Protein AF-A0A328NCV2-F1 (afdb_monomer_lite)

Radius of gyration: 21.13 Å; chains: 1; bounding box: 42×28×91 Å

Foldseek 3Di:
DDDDDDDDDDDPDDDPPPDQPPDDDDDPDDFDWAAADAFKWKWKWWKWADCDPRRHQKIKTKTWTWGAHNVRFIFTKIWMWIAHNVRHTPDTDMFTWQGWHDDDQKIWTWTFRDPPRDPQHRWIWIKMWGPQPPPFAIKIFIDIDRDDNPDDRDNTTGDCVVVPTDITGIPDMHMDMDD

Structure (mmCIF, N/CA/C/O backbone):
data_AF-A0A328NCV2-F1
#
_entry.id   AF-A0A328NCV2-F1
#
loop_
_atom_site.group_PDB
_atom_site.id
_atom_site.type_symbol
_atom_site.label_atom_id
_atom_site.label_alt_id
_atom_site.label_comp_id
_atom_site.label_asym_id
_atom_site.label_entity_id
_atom_site.label_seq_id
_atom_site.pdbx_PDB_ins_code
_atom_site.Cartn_x
_atom_site.Cartn_y
_atom_site.Cartn_z
_atom_site.occupancy
_atom_site.B_iso_or_equiv
_atom_site.auth_seq_id
_atom_site.auth_comp_id
_atom_site.auth_asym_id
_atom_site.auth_atom_id
_atom_site.pdbx_PDB_model_num
ATOM 1 N N . MET A 1 1 ? 11.785 -9.978 -75.012 1.00 42.78 1 MET A N 1
ATOM 2 C CA . MET A 1 1 ? 12.123 -9.609 -73.618 1.00 42.78 1 MET A CA 1
ATOM 3 C C . MET A 1 1 ? 11.509 -8.250 -73.298 1.00 42.78 1 MET A C 1
ATOM 5 O O . MET A 1 1 ? 11.950 -7.255 -73.853 1.00 42.78 1 MET A O 1
ATOM 9 N N . ARG A 1 2 ? 10.453 -8.199 -72.477 1.00 41.84 2 ARG A N 1
ATOM 10 C CA . ARG A 1 2 ? 9.854 -6.954 -71.964 1.00 41.84 2 ARG A CA 1
ATOM 11 C C . ARG A 1 2 ? 9.611 -7.134 -70.466 1.00 41.84 2 ARG A C 1
ATOM 13 O O . ARG A 1 2 ? 9.008 -8.117 -70.049 1.00 41.84 2 ARG A O 1
ATOM 20 N N . ILE A 1 3 ? 10.190 -6.226 -69.690 1.00 43.03 3 ILE A N 1
ATOM 21 C CA . ILE A 1 3 ? 10.350 -6.286 -68.236 1.00 43.03 3 ILE A CA 1
ATOM 22 C C . ILE A 1 3 ? 9.006 -6.000 -67.554 1.00 43.03 3 ILE A C 1
ATOM 24 O O . ILE A 1 3 ? 8.382 -4.970 -67.803 1.00 43.03 3 ILE A O 1
ATOM 28 N N . ARG A 1 4 ? 8.571 -6.930 -66.694 1.00 47.16 4 ARG A N 1
ATOM 29 C CA . ARG A 1 4 ? 7.422 -6.787 -65.790 1.00 47.16 4 ARG A CA 1
ATOM 30 C C . ARG A 1 4 ? 7.749 -5.720 -64.739 1.00 47.16 4 ARG A C 1
ATOM 32 O O . ARG A 1 4 ? 8.687 -5.901 -63.970 1.00 47.16 4 ARG A O 1
ATOM 39 N N . ARG A 1 5 ? 6.986 -4.625 -64.690 1.00 52.84 5 ARG A N 1
ATOM 40 C CA . ARG A 1 5 ? 7.033 -3.661 -63.579 1.00 52.84 5 ARG A CA 1
ATOM 41 C C . ARG A 1 5 ? 6.000 -4.077 -62.532 1.00 52.84 5 ARG A C 1
ATOM 43 O O . ARG A 1 5 ? 4.804 -3.933 -62.758 1.00 52.84 5 ARG A O 1
ATOM 50 N N . LEU A 1 6 ? 6.480 -4.636 -61.422 1.00 48.22 6 LEU A N 1
ATOM 51 C CA . LEU A 1 6 ? 5.712 -4.835 -60.193 1.00 48.22 6 LEU A CA 1
ATOM 52 C C . LEU A 1 6 ? 5.559 -3.480 -59.490 1.00 48.22 6 LEU A C 1
ATOM 54 O O . LEU A 1 6 ? 6.551 -2.874 -59.094 1.00 48.22 6 LEU A O 1
ATOM 58 N N . LEU A 1 7 ? 4.321 -3.011 -59.350 1.00 45.62 7 LEU A N 1
ATOM 59 C CA . LEU A 1 7 ? 3.955 -1.941 -58.426 1.00 45.62 7 LEU A CA 1
ATOM 60 C C . LEU A 1 7 ? 3.798 -2.569 -57.038 1.00 45.62 7 LEU A C 1
ATOM 62 O O . LEU A 1 7 ? 2.847 -3.305 -56.789 1.00 45.62 7 LEU A O 1
ATOM 66 N N . VAL A 1 8 ? 4.761 -2.310 -56.156 1.00 50.56 8 VAL A N 1
ATOM 67 C CA . VAL A 1 8 ? 4.650 -2.617 -54.728 1.00 50.56 8 VAL A CA 1
ATOM 68 C C . VAL A 1 8 ? 3.852 -1.487 -54.085 1.00 50.56 8 VAL A C 1
ATOM 70 O O . VAL A 1 8 ? 4.287 -0.338 -54.074 1.00 50.56 8 VAL A O 1
ATOM 73 N N . ALA A 1 9 ? 2.664 -1.817 -53.583 1.00 47.97 9 ALA A N 1
ATOM 74 C CA . ALA A 1 9 ? 1.859 -0.935 -52.755 1.00 47.97 9 ALA A CA 1
ATOM 75 C C . ALA A 1 9 ? 2.518 -0.799 -51.373 1.00 47.97 9 ALA A C 1
ATOM 77 O O . ALA A 1 9 ? 2.572 -1.765 -50.613 1.00 47.97 9 ALA A O 1
ATOM 78 N N . MET A 1 10 ? 3.022 0.391 -51.040 1.00 46.06 10 MET A N 1
ATOM 79 C CA . MET A 1 10 ? 3.363 0.736 -49.659 1.00 46.06 10 MET A CA 1
ATOM 80 C C . MET A 1 10 ? 2.090 1.187 -48.944 1.00 46.06 10 MET A C 1
ATOM 82 O O . MET A 1 10 ? 1.651 2.326 -49.082 1.00 46.06 10 MET A O 1
ATOM 86 N N . LEU A 1 11 ? 1.494 0.273 -48.180 1.00 50.16 11 LEU A N 1
ATOM 87 C CA . LEU A 1 11 ? 0.574 0.618 -47.102 1.00 50.16 11 LEU A CA 1
ATOM 88 C C . LEU A 1 11 ? 1.390 1.290 -45.993 1.00 50.16 11 LEU A C 1
ATOM 90 O O . LEU A 1 11 ? 2.160 0.637 -45.292 1.00 50.16 11 LEU A O 1
ATOM 94 N N . ALA A 1 12 ? 1.235 2.605 -45.859 1.00 51.38 12 ALA A N 1
ATOM 95 C CA . ALA A 1 12 ? 1.718 3.351 -44.707 1.00 51.38 12 ALA A CA 1
ATOM 96 C C . ALA A 1 12 ? 0.885 2.943 -43.482 1.00 51.38 12 ALA A C 1
ATOM 98 O O . ALA A 1 12 ? -0.228 3.423 -43.281 1.00 51.38 12 ALA A O 1
ATOM 99 N N . GLY A 1 13 ? 1.409 2.007 -42.690 1.00 41.88 13 GLY A N 1
ATOM 100 C CA . GLY A 1 13 ? 0.862 1.678 -41.381 1.00 41.88 13 GLY A CA 1
ATOM 101 C C . GLY A 1 13 ? 1.106 2.836 -40.420 1.00 41.88 13 GLY A C 1
ATOM 102 O O . GLY A 1 13 ? 2.240 3.092 -40.021 1.00 41.88 13 GLY A O 1
ATOM 103 N N . THR A 1 14 ? 0.045 3.546 -40.051 1.00 50.97 14 THR A N 1
ATOM 104 C CA . THR A 1 14 ? 0.039 4.478 -38.922 1.00 50.97 14 THR A CA 1
ATOM 105 C C . THR A 1 14 ? 0.266 3.693 -37.635 1.00 50.97 14 THR A C 1
ATOM 107 O O . THR A 1 14 ? -0.619 2.966 -37.184 1.00 50.97 14 THR A O 1
ATOM 110 N N . VAL A 1 15 ? 1.451 3.829 -37.042 1.00 55.41 15 VAL A N 1
ATOM 111 C CA . VAL A 1 15 ? 1.708 3.362 -35.678 1.00 55.41 15 VAL A CA 1
ATOM 112 C C . VAL A 1 15 ? 0.951 4.306 -34.748 1.00 55.41 15 VAL A C 1
ATOM 114 O O . VAL A 1 15 ? 1.368 5.441 -34.529 1.00 55.41 15 VAL A O 1
ATOM 117 N N . ALA A 1 16 ? -0.199 3.861 -34.248 1.00 46.72 16 ALA A N 1
ATOM 118 C CA . ALA A 1 16 ? -0.857 4.515 -33.131 1.00 46.72 16 ALA A CA 1
ATOM 119 C C . ALA A 1 16 ? 0.067 4.363 -31.916 1.00 46.72 16 ALA A C 1
ATOM 121 O O . ALA A 1 16 ? 0.185 3.280 -31.344 1.00 46.72 16 ALA A O 1
ATOM 122 N N . ALA A 1 17 ? 0.776 5.435 -31.568 1.00 44.94 17 ALA A N 1
ATOM 123 C CA . ALA A 1 17 ? 1.463 5.536 -30.295 1.00 44.94 17 ALA A CA 1
ATOM 124 C C . ALA A 1 17 ? 0.390 5.496 -29.203 1.00 44.94 17 ALA A C 1
ATOM 126 O O . ALA A 1 17 ? -0.310 6.479 -28.965 1.00 44.94 17 ALA A O 1
ATOM 127 N N . VAL A 1 18 ? 0.211 4.327 -28.593 1.00 49.00 18 VAL A N 1
ATOM 128 C CA . VAL A 1 18 ? -0.595 4.181 -27.385 1.00 49.00 18 VAL A CA 1
ATOM 129 C C . VAL A 1 18 ? 0.168 4.935 -26.305 1.00 49.00 18 VAL A C 1
ATOM 131 O O . VAL A 1 18 ? 1.182 4.456 -25.800 1.00 49.00 18 VAL A O 1
ATOM 134 N N . GLY A 1 19 ? -0.250 6.174 -26.046 1.00 36.94 19 GLY A N 1
ATOM 135 C CA . GLY A 1 19 ? 0.274 6.971 -24.950 1.00 36.94 19 GLY A CA 1
ATOM 136 C C . GLY A 1 19 ? 0.084 6.180 -23.665 1.00 36.94 19 GLY A C 1
ATOM 137 O O . GLY A 1 19 ? -1.046 5.869 -23.292 1.00 36.94 19 GLY A O 1
ATOM 138 N N . ALA A 1 20 ? 1.190 5.806 -23.026 1.00 45.38 20 ALA A N 1
ATOM 139 C CA . ALA A 1 20 ? 1.143 5.299 -21.668 1.00 45.38 20 ALA A CA 1
ATOM 140 C C . ALA A 1 20 ? 0.427 6.347 -20.797 1.00 45.38 20 ALA A C 1
ATOM 142 O O . ALA A 1 20 ? 0.684 7.543 -20.982 1.00 45.38 20 ALA A O 1
ATOM 143 N N . PRO A 1 21 ? -0.474 5.947 -19.883 1.00 39.62 21 PRO A N 1
ATOM 144 C CA . PRO A 1 21 ? -1.042 6.886 -18.932 1.00 39.62 21 PRO A CA 1
ATOM 145 C C . PRO A 1 21 ? 0.115 7.518 -18.156 1.00 39.62 21 PRO A C 1
ATOM 147 O O . PRO A 1 21 ? 0.896 6.831 -17.498 1.00 39.62 21 PRO A O 1
ATOM 150 N N . VAL A 1 22 ? 0.257 8.833 -18.310 1.00 39.38 22 VAL A N 1
ATOM 151 C CA . VAL A 1 22 ? 1.166 9.648 -17.513 1.00 39.38 22 VAL A CA 1
ATOM 152 C C . VAL A 1 22 ? 0.577 9.663 -16.112 1.00 39.38 22 VAL A C 1
ATOM 154 O O . VAL A 1 22 ? -0.317 10.451 -15.812 1.00 39.38 22 VAL A O 1
ATOM 157 N N . SER A 1 23 ? 1.042 8.750 -15.263 1.00 45.84 23 SER A N 1
ATOM 158 C CA . SER A 1 23 ? 0.919 8.919 -13.822 1.00 45.84 23 SER A CA 1
ATOM 159 C C . SER A 1 23 ? 1.530 10.273 -13.480 1.00 45.84 23 SER A C 1
ATOM 161 O O . SER A 1 23 ? 2.633 10.575 -13.944 1.00 45.84 23 SER A O 1
ATOM 163 N N . ALA A 1 24 ? 0.804 11.094 -12.722 1.00 41.25 24 ALA A N 1
ATOM 164 C CA . ALA A 1 24 ? 1.293 12.378 -12.247 1.00 41.25 24 ALA A CA 1
ATOM 165 C C . ALA A 1 24 ? 2.717 12.211 -11.689 1.00 41.25 24 ALA A C 1
ATOM 167 O O . ALA A 1 24 ? 2.933 11.476 -10.725 1.00 41.25 24 ALA A O 1
ATOM 168 N N . GLN A 1 25 ? 3.697 12.844 -12.337 1.00 40.50 25 GLN A N 1
ATOM 169 C CA . GLN A 1 25 ? 5.026 12.989 -11.763 1.00 40.50 25 GLN A CA 1
ATOM 170 C C . GLN A 1 25 ? 4.874 13.988 -10.620 1.00 40.50 25 GLN A C 1
ATOM 172 O O . GLN A 1 25 ? 4.548 15.150 -10.856 1.00 40.50 25 GLN A O 1
ATOM 177 N N . ALA A 1 26 ? 5.020 13.512 -9.387 1.00 45.09 26 ALA A N 1
ATOM 178 C CA . ALA A 1 26 ? 5.120 14.385 -8.231 1.00 45.09 26 ALA A CA 1
ATOM 179 C C . ALA A 1 26 ? 6.315 15.338 -8.420 1.00 45.09 26 ALA A C 1
ATOM 181 O O . ALA A 1 26 ? 7.380 14.894 -8.853 1.00 45.09 26 ALA A O 1
ATOM 182 N N . ASP A 1 27 ? 6.121 16.625 -8.108 1.00 44.25 27 ASP A N 1
ATOM 183 C CA . ASP A 1 27 ? 7.208 17.596 -7.926 1.00 44.25 27 ASP A CA 1
ATOM 184 C C . ASP A 1 27 ? 8.296 17.010 -7.002 1.00 44.25 27 ASP A C 1
ATOM 186 O O . ASP A 1 27 ? 7.981 16.255 -6.082 1.00 44.25 27 ASP A O 1
ATOM 190 N N . ASP A 1 28 ? 9.561 17.389 -7.236 1.00 45.97 28 ASP A N 1
ATOM 191 C CA . ASP A 1 28 ? 10.821 16.881 -6.640 1.00 45.97 28 ASP A CA 1
ATOM 192 C C . ASP A 1 28 ? 10.934 16.906 -5.092 1.00 45.97 28 ASP A C 1
ATOM 194 O O . ASP A 1 28 ? 12.013 16.688 -4.533 1.00 45.97 28 ASP A O 1
ATOM 198 N N . GLN A 1 29 ? 9.859 17.173 -4.351 1.00 51.97 29 GLN A N 1
ATOM 199 C CA . GLN A 1 29 ? 9.852 16.967 -2.909 1.00 51.97 29 GLN A CA 1
ATOM 200 C C . GLN A 1 29 ? 9.625 15.486 -2.601 1.00 51.97 29 GLN A C 1
ATOM 202 O O . GLN A 1 29 ? 8.509 14.967 -2.704 1.00 51.97 29 GLN A O 1
ATOM 207 N N . ASP A 1 30 ? 10.708 14.817 -2.186 1.00 57.78 30 ASP A N 1
ATOM 208 C CA . ASP A 1 30 ? 10.616 13.524 -1.515 1.00 57.78 30 ASP A CA 1
ATOM 209 C C . ASP A 1 30 ? 9.556 13.636 -0.399 1.00 57.78 30 ASP A C 1
ATOM 211 O O . ASP A 1 30 ? 9.592 14.585 0.397 1.00 57.78 30 ASP A O 1
ATOM 215 N N . PRO A 1 31 ? 8.577 12.720 -0.352 1.00 63.56 31 PRO A N 1
ATOM 216 C CA . PRO A 1 31 ? 7.507 12.805 0.627 1.00 63.56 31 PRO A CA 1
ATOM 217 C C . PRO A 1 31 ? 8.056 12.690 2.047 1.00 63.56 31 PRO A C 1
ATOM 219 O O . PRO A 1 31 ? 9.117 12.090 2.246 1.00 63.56 31 PRO A O 1
ATOM 222 N N . PRO A 1 32 ? 7.313 13.183 3.055 1.00 72.25 32 PRO A N 1
ATOM 223 C CA . PRO A 1 32 ? 7.695 12.983 4.440 1.00 72.25 32 PRO A CA 1
ATOM 224 C C . PRO A 1 32 ? 7.805 11.484 4.737 1.00 72.25 32 PRO A C 1
ATOM 226 O O . PRO A 1 32 ? 6.843 10.721 4.606 1.00 72.25 32 PRO A O 1
ATOM 229 N N . GLU A 1 33 ? 9.009 11.070 5.125 1.00 83.06 33 GLU A N 1
ATOM 230 C CA . GLU A 1 33 ? 9.283 9.712 5.570 1.00 83.06 33 GLU A CA 1
ATOM 231 C C . GLU A 1 33 ? 8.606 9.477 6.926 1.00 83.06 33 GLU A C 1
ATOM 233 O O . GLU A 1 33 ? 8.717 10.285 7.852 1.00 83.06 33 GLU A O 1
ATOM 238 N N . VAL A 1 34 ? 7.917 8.348 7.053 1.00 87.94 34 VAL A N 1
ATOM 239 C CA . VAL A 1 34 ? 7.299 7.877 8.290 1.00 87.94 34 VAL A CA 1
ATOM 240 C C . VAL A 1 34 ? 8.076 6.649 8.767 1.00 87.94 34 VAL A C 1
ATOM 242 O O . VAL A 1 34 ? 8.253 5.700 7.995 1.00 87.94 34 VAL A O 1
ATOM 245 N N . PRO A 1 35 ? 8.562 6.624 10.020 1.00 90.25 35 PRO A N 1
ATOM 246 C CA . PRO A 1 35 ? 9.232 5.446 10.548 1.00 90.25 35 PRO A CA 1
ATOM 247 C C . PRO A 1 35 ? 8.260 4.263 10.647 1.00 90.25 35 PRO A C 1
ATOM 249 O O . PRO A 1 35 ? 7.063 4.432 10.899 1.00 90.25 35 PRO A O 1
ATOM 252 N N . ALA A 1 36 ? 8.790 3.051 10.480 1.00 92.88 36 ALA A N 1
ATOM 253 C CA . ALA A 1 36 ? 8.039 1.838 10.769 1.00 92.88 36 ALA A CA 1
ATOM 254 C C . ALA A 1 36 ? 7.608 1.824 12.245 1.00 92.88 36 ALA A C 1
ATOM 256 O O . ALA A 1 36 ? 8.365 2.257 13.118 1.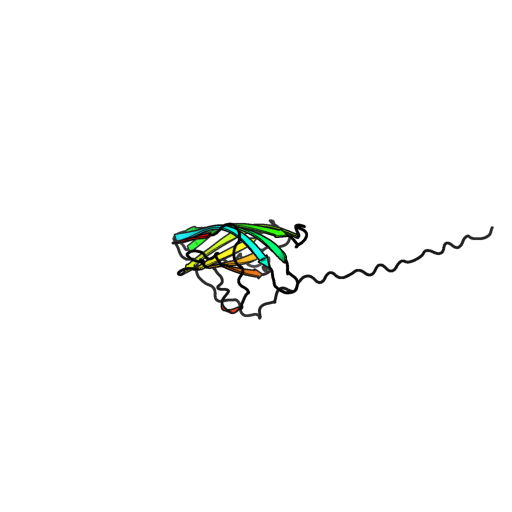00 92.88 36 ALA A O 1
ATOM 257 N N . THR A 1 37 ? 6.412 1.311 12.529 1.00 95.81 37 THR A N 1
ATOM 258 C CA . THR A 1 37 ? 5.924 1.162 13.907 1.00 95.81 37 THR A CA 1
ATOM 259 C C . THR A 1 37 ? 6.371 -0.207 14.429 1.00 95.81 37 THR A C 1
ATOM 261 O O . THR A 1 37 ? 5.907 -1.214 13.898 1.00 95.81 37 THR A O 1
ATOM 264 N N . PRO A 1 38 ? 7.258 -0.305 15.439 1.00 95.31 38 PRO A N 1
ATOM 265 C CA . PRO A 1 38 ? 7.703 -1.603 15.947 1.00 95.31 38 PRO A CA 1
ATOM 266 C C . PRO A 1 38 ? 6.529 -2.451 16.451 1.00 95.31 38 PRO A C 1
ATOM 268 O O . PRO A 1 38 ? 5.681 -1.947 17.184 1.00 95.31 38 PRO A O 1
ATOM 271 N N . GLY A 1 39 ? 6.487 -3.732 16.072 1.00 96.06 39 GLY A N 1
ATOM 272 C CA . GLY A 1 39 ? 5.369 -4.636 16.379 1.00 96.06 39 GLY A CA 1
ATOM 273 C C . GLY A 1 39 ? 4.181 -4.524 15.421 1.00 96.06 39 GLY A C 1
ATOM 274 O O . GLY A 1 39 ? 3.310 -5.394 15.432 1.00 96.06 39 GLY A O 1
ATOM 275 N N . ALA A 1 40 ? 4.160 -3.514 14.544 1.00 97.81 40 ALA A N 1
ATOM 276 C CA . ALA A 1 40 ? 3.061 -3.351 13.610 1.00 97.81 40 ALA A CA 1
ATOM 277 C C . ALA A 1 40 ? 2.945 -4.512 12.631 1.00 97.81 40 ALA A C 1
ATOM 279 O O . ALA A 1 40 ? 3.940 -5.093 12.202 1.00 97.81 40 ALA A O 1
ATOM 280 N N . TRP A 1 41 ? 1.714 -4.818 12.244 1.00 98.19 41 TRP A N 1
ATOM 281 C CA . TRP A 1 41 ? 1.401 -5.847 11.265 1.00 98.19 41 TRP A CA 1
ATOM 282 C C . TRP A 1 41 ? 0.196 -5.449 10.425 1.00 98.19 41 TRP A C 1
ATOM 284 O O . TRP A 1 41 ? -0.646 -4.664 10.854 1.00 98.19 41 TRP A O 1
ATOM 294 N N . ILE A 1 42 ? 0.114 -6.015 9.226 1.00 97.94 42 ILE A N 1
ATOM 295 C CA . ILE A 1 42 ? -1.023 -5.901 8.319 1.00 97.94 42 ILE A CA 1
ATOM 296 C C . ILE A 1 42 ? -1.192 -7.206 7.543 1.00 97.94 42 ILE A C 1
ATOM 298 O O . ILE A 1 42 ? -0.223 -7.801 7.067 1.00 97.94 42 ILE A O 1
ATOM 302 N N . ALA A 1 43 ? -2.433 -7.644 7.384 1.00 97.44 43 ALA A N 1
ATOM 303 C CA . ALA A 1 43 ? -2.788 -8.774 6.546 1.00 97.44 43 ALA A CA 1
ATOM 304 C C . ALA A 1 43 ? -4.131 -8.525 5.858 1.00 97.44 43 ALA A C 1
ATOM 306 O O . ALA A 1 43 ? -5.085 -8.058 6.478 1.00 97.44 43 ALA A O 1
ATOM 307 N N . GLY A 1 44 ? -4.225 -8.868 4.578 1.00 95.31 44 GLY A N 1
ATOM 308 C CA . GLY A 1 44 ? -5.488 -8.786 3.858 1.00 95.31 44 GLY A CA 1
ATOM 309 C C . GLY A 1 44 ? -5.346 -8.996 2.363 1.00 95.31 44 GLY A C 1
ATOM 310 O O . GLY A 1 44 ? -4.251 -8.986 1.792 1.00 95.31 44 GLY A O 1
ATOM 311 N N . VAL A 1 45 ? -6.490 -9.184 1.725 1.00 95.56 45 VAL A N 1
ATOM 312 C CA . VAL A 1 45 ? -6.630 -9.230 0.272 1.00 95.56 45 VAL A CA 1
ATOM 313 C C . VAL A 1 45 ? -7.757 -8.302 -0.117 1.00 95.56 45 VAL A C 1
ATOM 315 O O . VAL A 1 45 ? -8.729 -8.159 0.620 1.00 95.56 45 VAL A O 1
ATOM 318 N N . GLY A 1 46 ? -7.643 -7.696 -1.284 1.00 94.25 46 GLY A N 1
ATOM 319 C CA . GLY A 1 46 ? -8.644 -6.772 -1.761 1.00 94.25 46 GLY A CA 1
ATOM 320 C C . GLY A 1 46 ? -8.455 -6.444 -3.226 1.00 94.25 46 GLY A C 1
ATOM 321 O O . GLY A 1 46 ? -7.618 -7.003 -3.940 1.00 94.25 46 GLY A O 1
ATOM 322 N N . GLY A 1 47 ? -9.267 -5.512 -3.683 1.00 95.12 47 GLY A N 1
ATOM 323 C CA . GLY A 1 47 ? -9.159 -4.961 -5.014 1.00 95.12 47 GLY A CA 1
ATOM 324 C C . GLY A 1 47 ? -9.875 -3.633 -5.102 1.00 95.12 47 GLY A C 1
ATOM 325 O O . GLY A 1 47 ? -10.684 -3.297 -4.247 1.00 95.12 47 GLY A O 1
ATOM 326 N N . PHE A 1 48 ? -9.571 -2.865 -6.129 1.00 95.44 48 PHE A N 1
ATOM 327 C CA . PHE A 1 48 ? -10.286 -1.638 -6.431 1.00 95.44 48 PHE A CA 1
ATOM 328 C C . PHE A 1 48 ? -10.315 -1.417 -7.940 1.00 95.44 48 PHE A C 1
ATOM 330 O O . PHE A 1 48 ? -9.649 -2.121 -8.706 1.00 95.44 48 PHE A O 1
ATOM 337 N N . VAL A 1 49 ? -11.139 -0.468 -8.369 1.00 96.00 49 VAL A N 1
ATOM 338 C CA . VAL A 1 49 ? -11.280 -0.096 -9.775 1.00 96.00 49 VAL A CA 1
ATOM 339 C C . VAL A 1 49 ? -10.958 1.381 -9.892 1.00 96.00 49 VAL A C 1
ATOM 341 O O . VAL A 1 49 ? -11.562 2.181 -9.182 1.00 96.00 49 VAL A O 1
ATOM 344 N N . TYR A 1 50 ? -10.013 1.719 -10.764 1.00 94.69 50 TYR A N 1
ATOM 345 C CA . TYR A 1 50 ? -9.681 3.106 -11.070 1.00 94.69 50 TYR A CA 1
ATOM 346 C C . TYR A 1 50 ? -10.856 3.800 -11.773 1.00 94.69 50 TYR A C 1
ATOM 348 O O . TYR A 1 50 ? -11.515 3.210 -12.635 1.00 94.69 50 TYR A O 1
ATOM 356 N N . ASP A 1 51 ? -11.091 5.066 -11.442 1.00 94.25 51 ASP A N 1
ATOM 357 C CA . ASP A 1 51 ? -12.069 5.947 -12.093 1.00 94.25 51 ASP A CA 1
ATOM 358 C C . ASP A 1 51 ? -11.442 7.260 -12.606 1.00 94.25 51 ASP A C 1
ATOM 360 O O . ASP A 1 51 ? -12.142 8.143 -13.100 1.00 94.25 51 ASP A O 1
ATOM 364 N N . GLU A 1 52 ? -10.110 7.347 -12.583 1.00 89.88 52 GLU A N 1
ATOM 365 C CA . GLU A 1 52 ? -9.330 8.473 -13.095 1.00 89.88 52 GLU A CA 1
ATOM 366 C C . GLU A 1 52 ? -9.150 8.440 -14.625 1.00 89.88 52 GLU A C 1
ATOM 368 O O . GLU A 1 52 ? -9.052 7.363 -15.231 1.00 89.88 52 GLU A O 1
ATOM 373 N N . PRO A 1 53 ? -9.029 9.610 -15.286 1.00 91.19 53 PRO A N 1
ATOM 374 C CA . PRO A 1 53 ? -8.717 9.685 -16.711 1.00 91.19 53 PRO A CA 1
ATOM 375 C C . PRO A 1 53 ? -7.478 8.858 -17.094 1.00 91.19 53 PRO A C 1
ATOM 377 O O . PRO A 1 53 ? -6.423 8.968 -16.481 1.00 91.19 53 PRO A O 1
ATOM 380 N N . GLY A 1 54 ? -7.595 8.045 -18.148 1.00 89.69 54 GLY A N 1
ATOM 381 C CA . GLY A 1 54 ? -6.507 7.189 -18.646 1.00 89.69 54 GLY A CA 1
ATOM 382 C C . GLY A 1 54 ? -6.420 5.802 -17.997 1.00 89.69 54 GLY A C 1
ATOM 383 O O . GLY A 1 54 ? -5.806 4.910 -18.581 1.00 89.69 54 GLY A O 1
ATOM 384 N N . THR A 1 55 ? -7.071 5.587 -16.851 1.00 92.62 55 THR A N 1
ATOM 385 C CA . THR A 1 55 ? -7.133 4.283 -16.163 1.00 92.62 55 THR A CA 1
ATOM 386 C C . THR A 1 55 ? -8.557 3.863 -15.790 1.00 92.62 55 THR A C 1
ATOM 388 O O . THR A 1 55 ? -8.733 2.818 -15.168 1.00 92.62 55 THR A O 1
ATOM 391 N N . VAL A 1 56 ? -9.586 4.617 -16.197 1.00 96.38 56 VAL A N 1
ATOM 392 C CA . VAL A 1 56 ? -11.000 4.299 -15.926 1.00 96.38 56 VAL A CA 1
ATOM 393 C C . VAL A 1 56 ? -11.319 2.829 -16.222 1.00 96.38 56 VAL A C 1
ATOM 395 O O . VAL A 1 56 ? -11.111 2.330 -17.329 1.00 96.38 56 VAL A O 1
ATOM 398 N N . GLY A 1 57 ? -11.863 2.132 -15.224 1.00 96.38 57 GLY A N 1
ATOM 399 C CA . GLY A 1 57 ? -12.280 0.734 -15.318 1.00 96.38 57 GLY A CA 1
ATOM 400 C C . GLY A 1 57 ? -11.145 -0.283 -15.180 1.00 96.38 57 GLY A C 1
ATOM 401 O O . GLY A 1 57 ? -11.412 -1.487 -15.202 1.00 96.38 57 GLY A O 1
ATOM 402 N N . HIS A 1 58 ? -9.893 0.159 -15.031 1.00 96.69 58 HIS A N 1
ATOM 403 C CA . HIS A 1 58 ? -8.773 -0.730 -14.738 1.00 96.69 58 HIS A CA 1
ATOM 404 C C . HIS A 1 58 ? -8.977 -1.356 -13.357 1.00 96.69 58 HIS A C 1
ATOM 406 O O . HIS A 1 58 ? -9.268 -0.668 -12.380 1.00 96.69 58 HIS A O 1
ATOM 412 N N . GLN A 1 59 ? -8.812 -2.671 -13.277 1.00 96.25 59 GLN A N 1
ATOM 413 C CA . GLN A 1 59 ? -9.058 -3.456 -12.075 1.00 96.25 59 GLN A CA 1
ATOM 414 C C . GLN A 1 59 ? -7.734 -3.838 -11.427 1.00 96.25 59 GLN A C 1
ATOM 416 O O . GLN A 1 59 ? -6.912 -4.528 -12.038 1.00 96.25 59 GLN A O 1
ATOM 421 N N . ILE A 1 60 ? -7.564 -3.450 -10.169 1.00 95.38 60 ILE A N 1
ATOM 422 C CA . ILE A 1 60 ? -6.441 -3.860 -9.334 1.00 95.38 60 ILE A CA 1
ATOM 423 C C . ILE A 1 60 ? -6.937 -4.899 -8.340 1.00 95.38 60 ILE A C 1
ATOM 425 O O . ILE A 1 60 ? -7.926 -4.685 -7.645 1.00 95.38 60 ILE A O 1
ATOM 429 N N . ARG A 1 61 ? -6.247 -6.034 -8.259 1.00 95.19 61 ARG A N 1
ATOM 430 C CA . ARG A 1 61 ? -6.376 -7.004 -7.166 1.00 95.19 61 ARG A CA 1
ATOM 431 C C . ARG A 1 61 ? -5.040 -7.126 -6.475 1.00 95.19 61 ARG A C 1
ATOM 433 O O . ARG A 1 61 ? -4.014 -7.192 -7.148 1.00 95.19 61 ARG A O 1
ATOM 440 N N . PHE A 1 62 ? -5.046 -7.175 -5.156 1.00 94.94 62 PHE A N 1
ATOM 441 C CA . PHE A 1 62 ? -3.818 -7.187 -4.388 1.00 94.94 62 PHE A CA 1
ATOM 442 C C . PHE A 1 62 ? -3.976 -7.911 -3.053 1.00 94.94 62 PHE A C 1
ATOM 444 O O . PHE A 1 62 ? -5.079 -8.130 -2.555 1.00 94.94 62 PHE A O 1
ATOM 451 N N . GLY A 1 63 ? -2.845 -8.319 -2.493 1.00 95.94 63 GLY A N 1
ATOM 452 C CA . GLY A 1 63 ? -2.752 -8.932 -1.178 1.00 95.94 63 GLY A CA 1
ATOM 453 C C . GLY A 1 63 ? -1.516 -8.426 -0.456 1.00 95.94 63 GLY A C 1
ATOM 454 O O . GLY A 1 63 ? -0.467 -8.261 -1.078 1.00 95.94 63 GLY A O 1
ATOM 455 N N . VAL A 1 64 ? -1.649 -8.183 0.842 1.00 97.44 64 VAL A N 1
ATOM 456 C CA . VAL A 1 64 ? -0.551 -7.765 1.716 1.00 97.44 64 VAL A CA 1
ATOM 457 C C . VAL A 1 64 ? -0.494 -8.734 2.886 1.00 97.44 64 VAL A C 1
ATOM 459 O O . VAL A 1 64 ? -1.518 -9.048 3.491 1.00 97.44 64 VAL A O 1
ATOM 462 N N . LEU A 1 65 ? 0.711 -9.174 3.215 1.00 98.12 65 LEU A N 1
ATOM 463 C CA . LEU A 1 65 ? 1.060 -9.695 4.527 1.00 98.12 65 LEU A CA 1
ATOM 464 C C . LEU A 1 65 ? 2.373 -9.030 4.916 1.00 98.12 65 LEU A C 1
ATOM 466 O O . LEU A 1 65 ? 3.363 -9.233 4.219 1.00 98.12 65 LEU A O 1
ATOM 470 N N . GLY A 1 66 ? 2.390 -8.254 5.993 1.00 97.75 66 GLY A N 1
ATOM 471 C CA . GLY A 1 66 ? 3.594 -7.577 6.454 1.00 97.75 66 GLY A CA 1
ATOM 472 C C . GLY A 1 66 ? 3.615 -7.369 7.958 1.00 97.75 66 GLY A C 1
ATOM 473 O O . GLY A 1 66 ? 2.565 -7.317 8.596 1.00 97.75 66 GLY A O 1
ATOM 474 N N . TRP A 1 67 ? 4.814 -7.280 8.521 1.00 98.06 67 TRP A N 1
ATOM 475 C CA . TRP A 1 67 ? 5.035 -7.023 9.941 1.00 98.06 67 TRP A CA 1
ATOM 476 C C . TRP A 1 67 ? 6.369 -6.316 10.182 1.00 98.06 67 TRP A C 1
ATOM 478 O O . TRP A 1 67 ? 7.228 -6.284 9.300 1.00 98.06 67 TRP A O 1
ATOM 488 N N . VAL A 1 68 ? 6.536 -5.747 11.373 1.00 97.00 68 VAL A N 1
ATOM 489 C CA . VAL A 1 68 ? 7.739 -5.023 11.792 1.00 97.00 68 VAL A CA 1
ATOM 490 C C . VAL A 1 68 ? 8.291 -5.635 13.068 1.00 97.00 68 VAL A C 1
ATOM 492 O O . VAL A 1 68 ? 7.596 -5.727 14.083 1.00 97.00 68 VAL A O 1
ATOM 495 N N . ASP A 1 69 ? 9.563 -6.010 13.033 1.00 96.06 69 ASP A N 1
ATOM 496 C CA . ASP A 1 69 ? 10.290 -6.460 14.212 1.00 96.06 69 ASP A CA 1
ATOM 497 C C . ASP A 1 69 ? 10.479 -5.318 15.226 1.00 96.06 69 ASP A C 1
ATOM 499 O O . ASP A 1 69 ? 10.296 -4.131 14.948 1.00 96.06 69 ASP A O 1
ATOM 503 N N . ARG A 1 70 ? 10.883 -5.664 16.452 1.00 93.69 70 ARG A N 1
ATOM 504 C CA . ARG A 1 70 ? 11.107 -4.671 17.519 1.00 93.69 70 ARG A CA 1
ATOM 505 C C . ARG A 1 70 ? 12.217 -3.666 17.209 1.00 93.69 70 ARG A C 1
ATOM 507 O O . ARG A 1 70 ? 12.236 -2.597 17.810 1.00 93.69 70 ARG A O 1
ATOM 514 N N . ASP A 1 71 ? 13.140 -4.016 16.320 1.00 90.88 71 ASP A N 1
ATOM 515 C CA . ASP A 1 71 ? 14.229 -3.147 15.869 1.00 90.88 71 ASP A CA 1
ATOM 516 C C . ASP A 1 71 ? 13.816 -2.210 14.718 1.00 90.88 71 ASP A C 1
ATOM 518 O O . ASP A 1 71 ? 14.640 -1.435 14.233 1.00 90.88 71 ASP A O 1
ATOM 522 N N . GLY A 1 72 ? 12.547 -2.260 14.294 1.00 89.69 72 GLY A N 1
ATOM 523 C CA . GLY A 1 72 ? 12.017 -1.466 13.189 1.00 89.69 72 GLY A CA 1
ATOM 524 C C . GLY A 1 72 ? 12.199 -2.109 11.812 1.00 89.69 72 GLY A C 1
ATOM 525 O O . GLY A 1 72 ? 11.846 -1.485 10.810 1.00 89.69 72 GLY A O 1
ATOM 526 N N . THR A 1 73 ? 12.726 -3.334 11.723 1.00 91.69 73 THR A N 1
ATOM 527 C CA . THR A 1 73 ? 12.879 -4.039 10.445 1.00 91.69 73 THR A CA 1
ATOM 528 C C . THR A 1 73 ? 11.527 -4.530 9.934 1.00 91.69 73 THR A C 1
ATOM 530 O O . THR A 1 73 ? 10.875 -5.352 10.575 1.00 91.69 73 THR A O 1
ATOM 533 N N . GLY A 1 74 ? 11.104 -4.031 8.770 1.00 93.56 74 GLY A N 1
ATOM 534 C CA . GLY A 1 74 ? 9.899 -4.486 8.079 1.00 93.56 74 GLY A CA 1
ATOM 535 C C . GLY A 1 74 ? 10.131 -5.755 7.259 1.00 93.56 74 GLY A C 1
ATOM 536 O O . GLY A 1 74 ? 11.177 -5.917 6.630 1.00 93.56 74 GLY A O 1
ATOM 537 N N . HIS A 1 75 ? 9.123 -6.623 7.238 1.00 94.88 75 HIS A N 1
ATOM 538 C CA . HIS A 1 75 ? 9.099 -7.880 6.496 1.00 94.88 75 HIS A CA 1
ATOM 539 C C . HIS A 1 75 ? 7.745 -8.084 5.836 1.00 94.88 75 HIS A C 1
ATOM 541 O O . HIS A 1 75 ? 6.724 -7.584 6.314 1.00 94.88 75 HIS A O 1
ATOM 547 N N . GLY A 1 76 ? 7.718 -8.904 4.788 1.00 96.38 76 GLY A N 1
ATOM 548 C CA . GLY A 1 76 ? 6.477 -9.416 4.228 1.00 96.38 76 GLY A CA 1
ATOM 549 C C . GLY A 1 76 ? 6.443 -9.437 2.711 1.00 96.38 76 GLY A C 1
ATOM 550 O O . GLY A 1 76 ? 7.454 -9.276 2.029 1.00 96.38 76 GL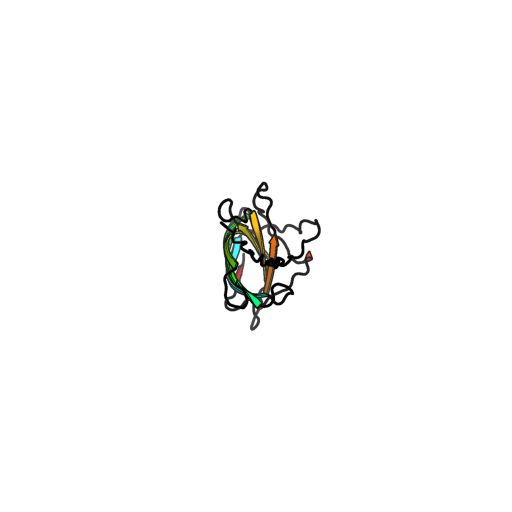Y A O 1
ATOM 551 N N . VAL A 1 77 ? 5.244 -9.639 2.177 1.00 96.25 77 VAL A N 1
ATOM 552 C CA . VAL A 1 77 ? 4.992 -9.731 0.745 1.00 96.25 77 VAL A CA 1
ATOM 553 C C . VAL A 1 77 ? 3.757 -8.930 0.360 1.00 96.25 77 VAL A C 1
ATOM 555 O O . VAL A 1 77 ? 2.692 -9.026 0.973 1.00 96.25 77 VAL A O 1
ATOM 558 N N . PHE A 1 78 ? 3.908 -8.173 -0.716 1.00 95.44 78 PHE A N 1
ATOM 559 C CA . PHE A 1 78 ? 2.830 -7.560 -1.465 1.00 95.44 78 PHE A CA 1
ATOM 560 C C . PHE A 1 78 ? 2.675 -8.301 -2.789 1.00 95.44 78 PHE A C 1
ATOM 562 O O . PHE A 1 78 ? 3.659 -8.543 -3.485 1.00 95.44 78 PHE A O 1
ATOM 569 N N . ARG A 1 79 ? 1.452 -8.676 -3.154 1.00 94.94 79 ARG A N 1
ATOM 570 C CA . ARG A 1 79 ? 1.128 -9.271 -4.457 1.00 94.94 79 ARG A CA 1
ATOM 571 C C . ARG A 1 79 ? 0.110 -8.404 -5.157 1.00 94.94 79 ARG A C 1
ATOM 573 O O . ARG A 1 79 ? -0.809 -7.915 -4.506 1.00 94.94 79 ARG A O 1
ATOM 580 N N . PHE A 1 80 ? 0.228 -8.274 -6.471 1.00 93.19 80 PHE A N 1
ATOM 581 C CA . PHE A 1 80 ? -0.703 -7.479 -7.259 1.00 93.19 80 PHE A CA 1
ATOM 582 C C . PHE A 1 80 ? -0.996 -8.121 -8.611 1.00 93.19 80 PHE A C 1
ATOM 584 O O . PHE A 1 80 ? -0.177 -8.848 -9.172 1.00 93.19 80 PHE A O 1
ATOM 591 N N . ARG A 1 81 ? -2.171 -7.789 -9.139 1.00 93.81 81 ARG A N 1
ATOM 592 C CA . ARG A 1 81 ? -2.621 -8.068 -10.498 1.00 93.81 81 ARG A CA 1
ATOM 593 C C . ARG A 1 81 ? -3.403 -6.863 -11.007 1.00 93.81 81 ARG A C 1
ATOM 595 O O . ARG A 1 81 ? -4.375 -6.446 -10.381 1.00 93.81 81 ARG A O 1
ATOM 602 N N . HIS A 1 82 ? -3.006 -6.350 -12.160 1.00 93.62 82 HIS A N 1
ATOM 603 C CA . HIS A 1 82 ? -3.615 -5.234 -12.869 1.00 93.62 82 HIS A CA 1
ATOM 604 C C . HIS A 1 82 ? -4.214 -5.736 -14.183 1.00 93.62 82 HIS A C 1
ATOM 606 O O . HIS A 1 82 ? -3.505 -6.244 -15.055 1.00 93.62 82 HIS A O 1
ATOM 612 N N . ALA A 1 83 ? -5.531 -5.601 -14.313 1.00 96.12 83 ALA A N 1
ATOM 613 C CA . ALA A 1 83 ? -6.265 -5.894 -15.534 1.00 96.12 83 ALA A CA 1
ATOM 614 C C . ALA A 1 83 ? -6.934 -4.648 -16.128 1.00 96.12 83 ALA A C 1
ATOM 616 O O . ALA A 1 83 ? -7.347 -3.739 -15.408 1.00 96.12 83 ALA A O 1
ATOM 617 N N . LEU A 1 84 ? -7.058 -4.636 -17.450 1.00 96.94 84 LEU A N 1
ATOM 618 C CA . LEU A 1 84 ? -7.850 -3.682 -18.218 1.00 96.94 84 LEU A CA 1
ATOM 619 C C . LEU A 1 84 ? -9.361 -3.945 -18.039 1.00 96.94 84 LEU A C 1
ATOM 621 O O . LEU A 1 84 ? -9.744 -5.001 -17.518 1.00 96.94 84 LEU A O 1
ATOM 625 N N . PRO A 1 85 ? -10.241 -3.023 -18.483 1.00 97.75 85 PRO A N 1
ATOM 626 C CA . PRO A 1 85 ? -11.692 -3.191 -18.364 1.00 97.75 85 PRO A CA 1
ATOM 627 C C . PRO A 1 85 ? -12.236 -4.436 -19.081 1.00 97.75 85 PRO A C 1
ATOM 629 O O . PRO A 1 85 ? -13.232 -5.008 -18.647 1.00 97.75 85 PRO A O 1
ATOM 632 N N . ASP A 1 86 ? -11.571 -4.878 -20.151 1.00 97.25 86 ASP A N 1
ATOM 633 C CA . ASP A 1 86 ? -11.898 -6.096 -20.904 1.00 97.25 86 ASP A CA 1
ATOM 634 C C . ASP A 1 86 ? -11.419 -7.395 -20.216 1.00 97.25 86 ASP A C 1
ATOM 636 O O . ASP A 1 86 ? -11.697 -8.494 -20.694 1.00 97.25 86 ASP A O 1
ATOM 640 N N . GLY A 1 87 ? -10.711 -7.280 -19.085 1.00 96.50 87 GLY A N 1
ATOM 641 C CA . GLY A 1 87 ? -10.154 -8.389 -18.313 1.00 96.50 87 GLY A CA 1
ATOM 642 C C . GLY A 1 87 ? -8.716 -8.778 -18.675 1.00 96.50 87 GLY A C 1
ATOM 643 O O . GLY A 1 87 ? -8.118 -9.583 -17.947 1.00 96.50 87 GLY A O 1
ATOM 644 N N . SER A 1 88 ? -8.140 -8.204 -19.734 1.00 97.06 88 SER A N 1
ATOM 645 C CA . SER A 1 88 ? -6.761 -8.455 -20.163 1.00 97.06 88 SER A CA 1
ATOM 646 C C . SER A 1 88 ? -5.765 -8.030 -19.081 1.00 97.06 88 SER A C 1
ATOM 648 O O . SER A 1 88 ? -5.852 -6.926 -18.549 1.00 97.06 88 SER A O 1
ATOM 650 N N . VAL A 1 89 ? -4.806 -8.894 -18.736 1.00 94.38 89 VAL A N 1
ATOM 651 C CA . VAL A 1 89 ? -3.788 -8.594 -17.712 1.00 94.38 89 VAL A CA 1
ATOM 652 C C . VAL A 1 89 ? -2.649 -7.801 -18.329 1.00 94.38 89 VAL A C 1
ATOM 654 O O . VAL A 1 89 ? -2.035 -8.255 -19.290 1.00 94.38 89 VAL A O 1
ATOM 657 N N . VAL A 1 90 ? -2.344 -6.648 -17.739 1.00 89.44 90 VAL A N 1
ATOM 658 C CA . VAL A 1 90 ? -1.230 -5.777 -18.156 1.00 89.44 90 VAL A CA 1
ATOM 659 C C . VAL A 1 90 ? -0.089 -5.743 -17.144 1.00 89.44 90 VAL A C 1
ATOM 661 O O . VAL A 1 90 ? 1.006 -5.299 -17.474 1.00 89.44 90 VAL A O 1
ATOM 664 N N . GLY A 1 91 ? -0.310 -6.261 -15.935 1.00 86.50 91 GLY A N 1
ATOM 665 C CA . GLY A 1 91 ? 0.739 -6.428 -14.938 1.00 86.50 91 GLY A CA 1
ATOM 666 C C . GLY A 1 91 ? 0.335 -7.413 -13.850 1.00 86.50 91 GLY A C 1
ATOM 667 O O . GLY A 1 91 ? -0.811 -7.435 -13.412 1.00 86.50 91 GLY A O 1
ATOM 668 N N . GLU A 1 92 ? 1.276 -8.232 -13.402 1.00 91.19 92 GLU A N 1
ATOM 669 C CA . GLU A 1 92 ? 1.105 -9.140 -12.271 1.00 91.19 92 GLU A CA 1
ATOM 670 C C . GLU A 1 92 ? 2.474 -9.398 -11.646 1.00 91.19 92 GLU A C 1
ATOM 672 O O . GLU A 1 92 ? 3.477 -9.490 -12.358 1.00 91.19 92 GLU A O 1
ATOM 677 N N . GLY A 1 93 ? 2.535 -9.494 -10.322 1.00 90.25 93 GLY A N 1
ATOM 678 C CA . GLY A 1 93 ? 3.801 -9.742 -9.654 1.00 90.25 93 GLY A CA 1
ATOM 679 C C . GLY A 1 93 ? 3.733 -9.650 -8.141 1.00 90.25 93 GLY A C 1
ATOM 680 O O . GLY A 1 93 ? 2.665 -9.708 -7.522 1.00 90.25 93 GLY A O 1
ATOM 681 N N . HIS A 1 94 ? 4.916 -9.524 -7.549 1.00 92.19 94 HIS A N 1
ATOM 682 C CA . HIS A 1 94 ? 5.083 -9.341 -6.118 1.00 92.19 94 HIS A CA 1
ATOM 683 C C . HIS A 1 94 ? 6.202 -8.344 -5.807 1.00 92.19 94 HIS A C 1
ATOM 685 O O . HIS A 1 94 ? 7.072 -8.080 -6.637 1.00 92.19 94 HIS A O 1
ATOM 691 N N . ALA A 1 95 ? 6.159 -7.815 -4.592 1.00 91.12 95 ALA A N 1
ATOM 692 C CA . ALA A 1 95 ? 7.161 -6.949 -3.997 1.00 91.12 95 ALA A CA 1
ATOM 693 C C . ALA A 1 95 ? 7.370 -7.354 -2.531 1.00 91.12 95 ALA A C 1
ATOM 695 O O . ALA A 1 95 ? 6.475 -7.926 -1.900 1.00 91.12 95 ALA A O 1
ATOM 696 N N . GLU A 1 96 ? 8.548 -7.071 -1.993 1.00 93.31 96 GLU A N 1
ATOM 697 C CA . GLU A 1 96 ? 8.872 -7.299 -0.586 1.00 93.31 96 GLU A CA 1
ATOM 698 C C . GLU A 1 96 ? 8.382 -6.112 0.237 1.00 93.31 96 GLU A C 1
ATOM 700 O O . GLU A 1 96 ? 8.663 -4.967 -0.113 1.00 93.31 96 GLU A O 1
ATOM 705 N N . VAL A 1 97 ? 7.644 -6.366 1.317 1.00 94.94 97 VAL A N 1
ATOM 706 C CA . VAL A 1 97 ? 7.243 -5.301 2.246 1.00 94.94 97 VAL A CA 1
ATOM 707 C C . VAL A 1 97 ? 8.465 -4.897 3.063 1.00 94.94 97 VAL A C 1
ATOM 709 O O . VAL A 1 97 ? 9.050 -5.729 3.752 1.00 94.94 97 VAL A O 1
ATOM 712 N N . THR A 1 98 ? 8.840 -3.622 2.987 1.00 93.06 98 THR A N 1
ATOM 713 C CA . THR A 1 98 ? 10.019 -3.069 3.670 1.00 93.06 98 THR A CA 1
ATOM 714 C C . THR A 1 98 ? 9.661 -2.136 4.821 1.00 93.06 98 THR A C 1
ATOM 716 O O . THR A 1 98 ? 10.515 -1.852 5.657 1.00 93.06 98 THR A O 1
ATOM 719 N N . CYS A 1 99 ? 8.413 -1.666 4.886 1.00 94.94 99 CYS A N 1
ATOM 720 C CA . CYS A 1 99 ? 7.900 -0.883 6.003 1.00 94.94 99 CYS A CA 1
ATOM 721 C C . CYS A 1 99 ? 6.405 -1.122 6.209 1.00 94.94 99 CYS A C 1
ATOM 723 O O . CYS A 1 99 ? 5.646 -1.187 5.238 1.00 94.94 99 CYS A O 1
ATOM 725 N N . VAL A 1 100 ? 6.001 -1.183 7.480 1.00 96.94 100 VAL A N 1
ATOM 726 C CA . VAL A 1 100 ? 4.615 -1.028 7.923 1.00 96.94 100 VAL A CA 1
ATOM 727 C C . VAL A 1 100 ? 4.588 0.008 9.049 1.00 96.94 100 VAL A C 1
ATOM 729 O O . VAL A 1 100 ? 5.393 -0.041 9.978 1.00 96.94 100 VAL A O 1
ATOM 732 N N . SER A 1 101 ? 3.676 0.968 8.974 1.00 96.56 101 SER A N 1
ATOM 733 C CA . SER A 1 101 ? 3.434 1.941 10.039 1.00 96.56 101 SER A CA 1
ATOM 734 C C . SER A 1 101 ? 1.938 2.024 10.275 1.00 96.56 101 SER A C 1
ATOM 736 O O . SER A 1 101 ? 1.174 2.202 9.330 1.00 96.56 101 SER A O 1
ATOM 738 N N . VAL A 1 102 ? 1.519 1.845 11.523 1.00 96.38 102 VAL A N 1
ATOM 739 C CA . VAL A 1 102 ? 0.110 1.902 11.917 1.00 96.38 102 VAL A CA 1
ATOM 740 C C . VAL A 1 102 ? -0.080 3.094 12.840 1.00 96.38 102 VAL A C 1
ATOM 742 O O . VAL A 1 102 ? 0.608 3.209 13.857 1.00 96.38 102 VAL A O 1
ATOM 745 N N . VAL A 1 103 ? -1.010 3.975 12.474 1.00 92.69 103 VAL A N 1
ATOM 746 C CA . VAL A 1 103 ? -1.399 5.154 13.252 1.00 92.69 103 VAL A CA 1
ATOM 747 C C . VAL A 1 103 ? -2.917 5.277 13.212 1.00 92.69 103 VAL A C 1
ATOM 749 O O . VAL A 1 103 ? -3.496 5.571 12.169 1.00 92.69 103 VAL A O 1
ATOM 752 N N . GLY A 1 104 ? -3.565 5.071 14.359 1.00 93.38 104 GLY A N 1
ATOM 753 C CA . GLY A 1 104 ? -5.024 5.124 14.454 1.00 93.38 104 GLY A CA 1
ATOM 754 C C . GLY A 1 104 ? -5.693 4.086 13.551 1.00 93.38 1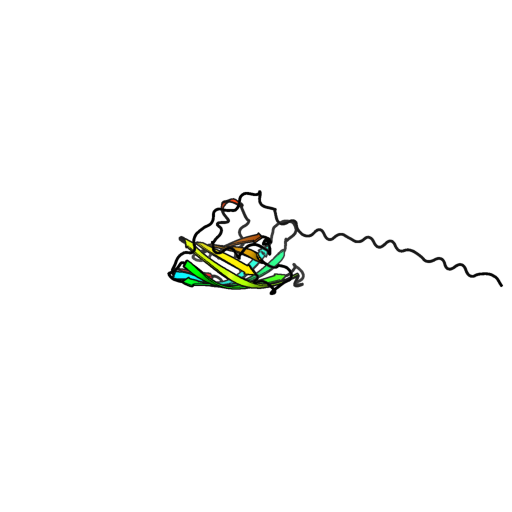04 GLY A C 1
ATOM 755 O O . GLY A 1 104 ? -5.439 2.894 13.687 1.00 93.38 104 GLY A O 1
ATOM 756 N N . ASP A 1 105 ? -6.534 4.560 12.637 1.00 94.44 105 ASP A N 1
ATOM 757 C CA . ASP A 1 105 ? -7.305 3.773 11.667 1.00 94.44 105 ASP A CA 1
ATOM 758 C C . ASP A 1 105 ? -6.569 3.562 10.333 1.00 94.44 105 ASP A C 1
ATOM 760 O O . ASP A 1 105 ? -7.178 3.179 9.335 1.00 94.44 105 ASP A O 1
ATOM 764 N N . THR A 1 106 ? -5.271 3.865 10.286 1.00 95.06 106 THR A N 1
ATOM 765 C CA . THR A 1 106 ? -4.499 3.899 9.047 1.00 95.06 106 THR A CA 1
ATOM 766 C C . THR A 1 106 ? -3.264 3.011 9.141 1.00 95.06 106 THR A C 1
ATOM 768 O O . THR A 1 106 ? -2.485 3.105 10.092 1.00 95.06 106 THR A O 1
ATOM 771 N N . ALA A 1 107 ? -3.042 2.208 8.101 1.00 96.62 107 ALA A N 1
ATOM 772 C CA . ALA A 1 107 ? -1.807 1.473 7.869 1.00 96.62 107 ALA A CA 1
ATOM 773 C C . ALA A 1 107 ? -1.108 1.979 6.600 1.00 96.62 107 ALA A C 1
ATOM 775 O O . ALA A 1 107 ? -1.673 1.951 5.505 1.00 96.62 107 ALA A O 1
ATOM 776 N N . LEU A 1 108 ? 0.141 2.411 6.747 1.00 95.88 108 LEU A N 1
ATOM 777 C CA . LEU A 1 108 ? 1.053 2.720 5.651 1.00 95.88 108 LEU A CA 1
ATOM 778 C C . LEU A 1 108 ? 1.925 1.500 5.371 1.00 95.88 108 LEU A C 1
ATOM 780 O O . LEU A 1 108 ? 2.477 0.904 6.296 1.00 95.88 108 LEU A O 1
ATOM 784 N N . VAL A 1 109 ? 2.077 1.154 4.098 1.00 95.50 109 VAL A N 1
ATOM 785 C CA . VAL A 1 109 ? 2.900 0.040 3.632 1.00 95.50 109 VAL A CA 1
ATOM 786 C C . VAL A 1 109 ? 3.783 0.517 2.490 1.00 95.50 109 VAL A C 1
ATOM 788 O O . VAL A 1 109 ? 3.291 1.055 1.498 1.00 95.50 109 VAL A O 1
ATOM 791 N N . THR A 1 110 ? 5.082 0.258 2.608 1.00 93.94 110 THR A N 1
ATOM 792 C CA . THR A 1 110 ? 6.021 0.360 1.487 1.00 93.94 110 THR A CA 1
ATOM 793 C C . THR A 1 110 ? 6.409 -1.045 1.061 1.00 93.94 110 THR A C 1
ATOM 795 O O . THR A 1 110 ? 6.851 -1.845 1.890 1.00 93.94 110 THR A O 1
ATOM 798 N N . ALA A 1 111 ? 6.268 -1.345 -0.228 1.00 92.44 111 ALA A N 1
ATOM 799 C CA . ALA A 1 111 ? 6.754 -2.582 -0.817 1.00 92.44 111 ALA A CA 1
ATOM 800 C C . ALA A 1 111 ? 7.637 -2.306 -2.037 1.00 92.44 111 ALA A C 1
ATOM 802 O O . ALA A 1 111 ? 7.323 -1.450 -2.863 1.00 92.44 111 ALA A O 1
ATOM 803 N N . VAL A 1 112 ? 8.744 -3.035 -2.161 1.00 88.62 112 VAL A N 1
ATOM 804 C CA . VAL A 1 112 ? 9.757 -2.818 -3.199 1.00 88.62 112 VAL A CA 1
ATOM 805 C C . VAL A 1 112 ? 9.947 -4.085 -4.018 1.00 88.62 112 VAL A C 1
ATOM 807 O O . VAL A 1 112 ? 10.106 -5.178 -3.474 1.00 88.62 112 VAL A O 1
ATOM 810 N N . VAL A 1 113 ? 9.924 -3.953 -5.343 1.00 84.25 113 VAL A N 1
ATOM 811 C CA . VAL A 1 113 ? 10.231 -5.076 -6.234 1.00 84.25 113 VAL A CA 1
ATOM 812 C C . VAL A 1 113 ? 11.715 -5.432 -6.093 1.00 84.25 113 VAL A C 1
ATOM 814 O O . VAL A 1 113 ? 12.567 -4.573 -6.355 1.00 84.25 113 VAL A O 1
ATOM 817 N N . PRO A 1 114 ? 12.055 -6.678 -5.712 1.00 72.56 114 PRO A N 1
ATOM 818 C CA . PRO A 1 114 ? 13.441 -7.067 -5.506 1.00 72.56 114 PRO A CA 1
ATOM 819 C C . PRO A 1 114 ? 14.233 -7.027 -6.817 1.00 72.56 114 PRO A C 1
ATOM 821 O O . PRO A 1 114 ? 13.710 -7.226 -7.922 1.00 72.56 114 PRO A O 1
ATOM 824 N N . LYS A 1 115 ? 15.542 -6.798 -6.695 1.00 66.06 115 LYS A N 1
ATOM 825 C CA . LYS A 1 115 ? 16.455 -6.776 -7.841 1.00 66.06 115 LYS A CA 1
ATOM 826 C C . LYS A 1 115 ? 16.407 -8.110 -8.593 1.00 66.06 115 LYS A C 1
ATOM 828 O O . LYS A 1 115 ? 16.599 -9.167 -8.005 1.00 66.06 115 LYS A O 1
ATOM 833 N N . GLY A 1 116 ? 16.195 -8.046 -9.909 1.00 59.16 116 GLY A N 1
ATOM 834 C CA . GLY A 1 116 ? 16.123 -9.225 -10.782 1.00 59.16 116 GLY A CA 1
ATOM 835 C C . GLY A 1 116 ? 14.753 -9.913 -10.840 1.00 59.16 116 GLY A C 1
ATOM 836 O O . GLY A 1 116 ? 14.610 -10.868 -11.597 1.00 59.16 116 GLY A O 1
ATOM 837 N N . GLY A 1 117 ? 13.746 -9.429 -10.102 1.00 56.34 117 GLY A N 1
ATOM 838 C CA . GLY A 1 117 ? 12.387 -9.990 -10.118 1.00 56.34 117 GLY A CA 1
ATOM 839 C C . GLY A 1 117 ? 11.489 -9.498 -11.262 1.00 56.34 117 GLY A C 1
ATOM 840 O O . GLY A 1 117 ? 10.428 -10.069 -11.494 1.00 56.34 117 GLY A O 1
ATOM 841 N N . SER A 1 118 ? 11.882 -8.434 -11.968 1.00 62.19 118 SER A N 1
ATOM 842 C CA . SER A 1 118 ? 11.108 -7.797 -13.043 1.00 62.19 118 SER A CA 1
ATOM 843 C C . SER A 1 118 ? 11.998 -6.820 -13.829 1.00 62.19 118 SER A C 1
ATOM 845 O O . SER A 1 118 ? 12.982 -6.330 -1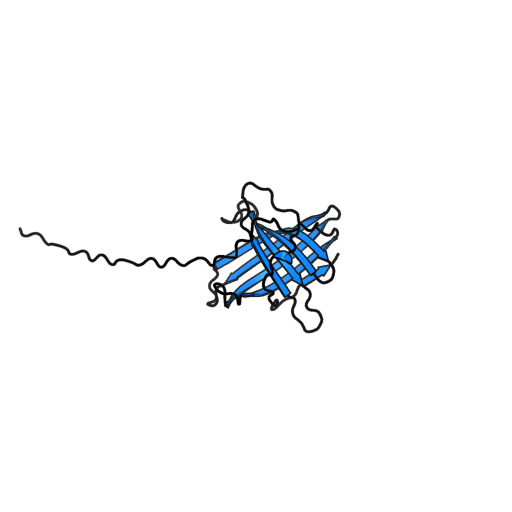3.266 1.00 62.19 118 SER A O 1
ATOM 847 N N . PRO A 1 119 ? 11.665 -6.465 -15.089 1.00 58.16 119 PRO A N 1
ATOM 848 C CA . PRO A 1 119 ? 12.254 -5.300 -15.759 1.00 58.16 119 PRO A CA 1
ATOM 849 C C . PRO A 1 119 ? 12.046 -3.977 -14.990 1.00 58.16 119 PRO A C 1
ATOM 851 O O . PRO A 1 119 ? 12.772 -3.019 -15.232 1.00 58.16 119 PRO A O 1
ATOM 854 N N . MET A 1 120 ? 11.104 -3.926 -14.041 1.00 61.78 120 MET A N 1
ATOM 855 C CA . MET A 1 120 ? 10.842 -2.783 -13.155 1.00 61.78 120 MET A CA 1
ATOM 856 C C . MET A 1 120 ? 11.607 -2.905 -11.824 1.00 61.78 120 MET A C 1
ATOM 858 O O . MET A 1 120 ? 11.013 -3.008 -10.750 1.00 61.78 120 MET A O 1
ATOM 862 N N . VAL A 1 121 ? 12.940 -2.961 -11.891 1.00 60.84 121 VAL A N 1
ATOM 863 C CA . VAL A 1 121 ? 13.798 -3.046 -10.693 1.00 60.84 121 VAL A CA 1
ATOM 864 C C . VAL A 1 121 ? 13.578 -1.833 -9.787 1.00 60.84 121 VAL A C 1
ATOM 866 O O . VAL A 1 121 ? 13.492 -0.709 -10.272 1.00 60.84 121 VAL A O 1
ATOM 869 N N . ASN A 1 122 ? 13.521 -2.070 -8.472 1.00 66.00 122 ASN A N 1
ATOM 870 C CA . ASN A 1 122 ? 13.319 -1.051 -7.439 1.00 66.00 122 ASN A CA 1
ATOM 871 C C . ASN A 1 122 ? 11.998 -0.279 -7.550 1.00 66.00 122 ASN A C 1
ATOM 873 O O . ASN A 1 122 ? 11.836 0.735 -6.878 1.00 66.00 122 ASN A O 1
ATOM 877 N N . HIS A 1 123 ? 11.035 -0.750 -8.345 1.00 78.56 123 HIS A N 1
ATOM 878 C CA . HIS A 1 123 ? 9.702 -0.155 -8.363 1.00 78.56 123 HIS A CA 1
ATOM 879 C C . HIS A 1 123 ? 9.086 -0.208 -6.966 1.00 78.56 123 HIS A C 1
ATOM 881 O O . HIS A 1 123 ? 9.052 -1.268 -6.330 1.00 78.56 123 HIS A O 1
ATOM 887 N N . VAL A 1 124 ? 8.652 0.953 -6.484 1.00 85.12 124 VAL A N 1
ATOM 888 C CA . VAL A 1 124 ? 8.133 1.141 -5.133 1.00 85.12 124 VAL A CA 1
ATOM 889 C C . VAL A 1 124 ? 6.622 1.266 -5.203 1.00 85.12 124 VAL A C 1
ATOM 891 O O . VAL A 1 124 ? 6.091 2.126 -5.906 1.00 85.12 124 VAL A O 1
ATOM 894 N N . PHE A 1 125 ? 5.946 0.431 -4.425 1.00 89.50 125 PHE A N 1
ATOM 895 C CA . PHE A 1 125 ? 4.533 0.548 -4.113 1.00 89.50 125 PHE A CA 1
ATOM 896 C C . PHE A 1 125 ? 4.393 1.191 -2.738 1.00 89.50 125 PHE A C 1
ATOM 898 O O . PHE A 1 125 ? 4.858 0.640 -1.740 1.00 89.50 125 PHE A O 1
ATOM 905 N N . VAL A 1 126 ? 3.739 2.345 -2.691 1.00 91.06 126 VAL A N 1
ATOM 906 C CA . VAL A 1 126 ? 3.292 2.985 -1.455 1.00 91.06 126 VAL A CA 1
ATOM 907 C C . VAL A 1 126 ? 1.790 2.793 -1.367 1.00 91.06 126 VAL A C 1
ATOM 909 O O . VAL A 1 126 ? 1.051 3.175 -2.278 1.00 91.06 126 VAL A O 1
ATOM 912 N N . ILE A 1 127 ? 1.348 2.173 -0.282 1.00 93.56 127 ILE A N 1
ATOM 913 C CA . ILE A 1 127 ? -0.044 1.807 -0.061 1.00 93.56 127 ILE A CA 1
ATOM 914 C C . ILE A 1 127 ? -0.463 2.383 1.280 1.00 93.56 127 ILE A C 1
ATOM 916 O O . ILE A 1 127 ? 0.185 2.145 2.297 1.00 93.56 127 ILE A O 1
ATOM 920 N N . LYS A 1 128 ? -1.577 3.103 1.283 1.00 95.12 128 LYS A N 1
ATOM 921 C CA . LYS A 1 128 ? -2.236 3.563 2.499 1.00 95.12 128 LYS A CA 1
ATOM 922 C C . LYS A 1 128 ? -3.598 2.908 2.574 1.00 95.12 128 LYS A C 1
ATOM 924 O O . LYS A 1 128 ? -4.431 3.143 1.704 1.00 95.12 128 LYS A O 1
ATOM 929 N N . ILE A 1 129 ? -3.801 2.083 3.593 1.00 95.25 129 ILE A N 1
ATOM 930 C CA . ILE A 1 129 ? -5.090 1.474 3.912 1.00 95.25 129 ILE A CA 1
ATOM 931 C C . ILE A 1 129 ? -5.710 2.246 5.068 1.00 95.25 129 ILE A C 1
ATOM 933 O O . ILE A 1 129 ? -5.041 2.490 6.069 1.00 95.25 129 ILE A O 1
ATOM 937 N N . ILE A 1 130 ? -6.977 2.621 4.922 1.00 95.19 130 ILE A N 1
ATOM 938 C CA . ILE A 1 130 ? -7.753 3.343 5.933 1.00 95.19 130 ILE A CA 1
ATOM 939 C C . ILE A 1 130 ? -8.971 2.489 6.267 1.00 95.19 130 ILE A C 1
ATOM 941 O O . ILE A 1 130 ? -9.742 2.142 5.367 1.00 95.19 130 ILE A O 1
ATOM 945 N N . GLU A 1 131 ? -9.146 2.154 7.541 1.00 93.50 131 GLU A N 1
ATOM 946 C CA . GLU A 1 131 ? -10.265 1.338 7.999 1.00 93.50 131 GLU A CA 1
ATOM 947 C C . GLU A 1 131 ? -11.602 2.050 7.734 1.00 93.50 131 GLU A C 1
ATOM 949 O O . GLU A 1 131 ? -11.814 3.211 8.093 1.00 93.50 131 GLU A O 1
ATOM 954 N N . GLY A 1 132 ? -12.539 1.350 7.092 1.00 89.88 132 GLY A N 1
ATOM 955 C CA . GLY A 1 132 ? -13.860 1.907 6.794 1.00 89.88 132 GLY A CA 1
ATOM 956 C C . GLY A 1 132 ? -14.751 2.024 8.036 1.00 89.88 132 GLY A C 1
ATOM 957 O O . GLY A 1 132 ? -15.593 2.923 8.128 1.00 89.88 132 GLY A O 1
ATOM 958 N N . GLY A 1 133 ? -14.581 1.139 9.016 1.00 85.31 133 GLY A N 1
ATOM 959 C CA . GLY A 1 133 ? -15.490 0.980 10.150 1.00 85.31 133 GLY A CA 1
ATOM 960 C C . GLY A 1 133 ? -16.824 0.304 9.776 1.00 85.31 133 GLY A C 1
ATOM 961 O O . GLY A 1 133 ? -17.027 -0.124 8.636 1.00 85.31 133 GLY A O 1
ATOM 962 N N . PRO A 1 134 ? -17.774 0.192 10.724 1.00 85.00 134 PRO A N 1
ATOM 963 C CA . PRO A 1 134 ? -18.978 -0.617 10.544 1.00 85.00 134 PRO A CA 1
ATOM 964 C C . PRO A 1 134 ? -19.810 -0.218 9.318 1.00 85.00 134 PRO A C 1
ATOM 966 O O . PRO A 1 134 ? -20.244 0.925 9.182 1.00 85.00 134 PRO A O 1
ATOM 969 N N . GLY A 1 135 ? -20.060 -1.185 8.430 1.00 85.38 135 GLY A N 1
ATOM 970 C CA . GLY A 1 135 ? -20.901 -1.003 7.243 1.00 85.38 135 GLY A CA 1
ATOM 971 C C . GLY A 1 135 ? -20.263 -0.203 6.101 1.00 85.38 135 GLY A C 1
ATOM 972 O O . GLY A 1 135 ? -20.951 0.083 5.121 1.00 85.38 135 GLY A O 1
ATOM 973 N N . ARG A 1 136 ? -18.974 0.149 6.191 1.00 90.19 136 ARG A N 1
ATOM 974 C CA . ARG A 1 136 ? -18.234 0.856 5.136 1.00 90.19 136 ARG A CA 1
ATOM 975 C C . ARG A 1 136 ? -17.021 0.033 4.709 1.00 90.19 136 ARG A C 1
ATOM 977 O O . ARG A 1 136 ? -16.430 -0.671 5.516 1.00 90.19 136 ARG A O 1
ATOM 984 N N . ALA A 1 137 ? -16.667 0.112 3.430 1.00 91.81 137 ALA A N 1
ATOM 985 C CA . ALA A 1 137 ? -15.459 -0.531 2.921 1.00 91.81 137 ALA A CA 1
ATOM 986 C C . ALA A 1 137 ? -14.212 0.242 3.362 1.00 91.81 137 ALA A C 1
ATOM 988 O O . ALA A 1 137 ? -14.238 1.480 3.374 1.00 91.81 137 ALA A O 1
ATOM 989 N N . ASP A 1 138 ? -13.124 -0.481 3.626 1.00 94.50 138 ASP A N 1
ATOM 990 C CA . ASP A 1 138 ? -11.791 0.110 3.736 1.00 94.50 138 ASP A CA 1
ATOM 991 C C . ASP A 1 138 ? -11.485 0.938 2.488 1.00 94.50 138 ASP A C 1
ATOM 993 O O . ASP A 1 138 ? -11.979 0.656 1.388 1.00 94.50 138 ASP A O 1
ATOM 997 N N . GLN A 1 139 ? -10.684 1.979 2.663 1.00 95.50 139 GLN A N 1
ATOM 998 C CA . GLN A 1 139 ? -10.216 2.820 1.571 1.00 95.50 139 GLN A CA 1
ATOM 999 C C . GLN A 1 139 ? -8.738 2.563 1.315 1.00 95.50 139 GLN A C 1
ATOM 1001 O O . GLN A 1 139 ? -7.983 2.241 2.233 1.00 95.50 139 GLN A O 1
ATOM 1006 N N . ILE A 1 140 ? -8.331 2.745 0.065 1.00 94.69 140 ILE A N 1
ATOM 1007 C CA . ILE A 1 140 ? -6.936 2.672 -0.349 1.00 94.69 140 ILE A CA 1
ATOM 1008 C C . ILE A 1 140 ? -6.516 3.932 -1.106 1.00 94.69 140 ILE A C 1
ATOM 1010 O O . ILE A 1 140 ? -7.238 4.411 -1.981 1.00 94.69 140 ILE A O 1
ATOM 1014 N N . GLU A 1 141 ? -5.322 4.427 -0.794 1.00 93.88 141 GLU A N 1
ATOM 1015 C CA . GLU A 1 141 ? -4.548 5.316 -1.662 1.00 93.88 141 GLU A CA 1
ATOM 1016 C C . GLU A 1 141 ? -3.307 4.547 -2.132 1.00 93.88 141 GLU A C 1
ATOM 1018 O O . GLU A 1 141 ? -2.675 3.828 -1.349 1.00 93.88 141 GLU A O 1
ATOM 1023 N N . THR A 1 142 ? -2.952 4.684 -3.410 1.00 90.06 142 THR A N 1
ATOM 1024 C CA . THR A 1 142 ? -1.755 4.045 -3.969 1.00 90.06 142 THR A CA 1
ATOM 1025 C C . THR A 1 142 ? -0.899 5.056 -4.700 1.00 90.06 142 THR A C 1
ATOM 1027 O O . THR A 1 142 ? -1.401 5.759 -5.575 1.00 90.06 142 THR A O 1
ATOM 1030 N N . LEU A 1 143 ? 0.399 5.044 -4.424 1.00 86.31 143 LEU A N 1
ATOM 1031 C CA . LEU A 1 143 ? 1.404 5.731 -5.222 1.00 86.31 143 LEU A CA 1
ATOM 1032 C C . LEU A 1 143 ? 2.424 4.707 -5.715 1.00 86.31 143 LEU A C 1
ATOM 1034 O O . LEU A 1 143 ? 2.830 3.799 -4.988 1.00 86.31 143 LEU A O 1
ATOM 1038 N N . GLN A 1 144 ? 2.828 4.856 -6.969 1.00 82.00 144 GLN A N 1
ATOM 1039 C CA . GLN A 1 144 ? 3.868 4.043 -7.576 1.00 82.00 144 GLN A CA 1
ATOM 1040 C C . GLN A 1 144 ? 4.991 4.954 -8.040 1.00 82.00 144 GLN A C 1
ATOM 1042 O O . GLN A 1 144 ? 4.741 5.945 -8.723 1.00 82.00 144 GLN A O 1
ATOM 1047 N N . ALA A 1 145 ? 6.221 4.605 -7.687 1.00 73.88 145 ALA A N 1
ATOM 1048 C CA . ALA A 1 145 ? 7.404 5.323 -8.125 1.00 73.88 145 ALA A CA 1
ATOM 1049 C C . ALA A 1 145 ? 8.397 4.341 -8.741 1.00 73.88 145 ALA A C 1
ATOM 1051 O O . ALA A 1 145 ? 8.702 3.298 -8.156 1.00 73.88 145 ALA A O 1
ATOM 1052 N N . GLY A 1 146 ? 8.925 4.697 -9.913 1.00 65.62 146 GLY A N 1
ATOM 1053 C CA . GLY A 1 146 ? 10.094 4.017 -10.454 1.00 65.62 146 GLY A CA 1
ATOM 1054 C C . GLY A 1 146 ? 11.268 4.231 -9.503 1.00 65.62 146 GLY A C 1
ATOM 1055 O O . GLY A 1 146 ? 11.573 5.366 -9.139 1.00 65.62 146 GLY A O 1
ATOM 1056 N N . GLY A 1 147 ? 11.899 3.148 -9.060 1.00 60.41 147 GLY A N 1
ATOM 1057 C CA . GLY A 1 147 ? 13.091 3.257 -8.234 1.00 60.41 147 GLY A CA 1
ATOM 1058 C C . GLY A 1 147 ? 14.330 3.500 -9.074 1.00 60.41 147 GLY A C 1
ATOM 1059 O O . GLY A 1 147 ? 14.472 2.973 -10.175 1.00 60.41 147 GLY A O 1
ATOM 1060 N N . ASP A 1 148 ? 15.269 4.250 -8.511 1.00 61.06 148 ASP A N 1
ATOM 1061 C CA . ASP A 1 148 ? 16.638 4.265 -9.003 1.00 61.06 148 ASP A CA 1
ATOM 1062 C C . ASP A 1 148 ? 17.255 2.875 -8.746 1.00 61.06 148 ASP A C 1
ATOM 1064 O O . ASP A 1 148 ? 17.397 2.489 -7.579 1.00 61.06 148 ASP A O 1
ATOM 1068 N N . PRO A 1 149 ? 17.634 2.102 -9.785 1.00 58.84 149 PRO A N 1
ATOM 1069 C CA . PRO A 1 149 ? 18.213 0.766 -9.626 1.00 58.84 149 PRO A CA 1
ATOM 1070 C C . PRO A 1 149 ? 19.561 0.778 -8.883 1.00 58.84 149 PRO A C 1
ATOM 1072 O O . PRO A 1 149 ? 20.077 -0.283 -8.522 1.00 58.84 149 PRO A O 1
ATOM 1075 N N . THR A 1 150 ? 20.145 1.961 -8.666 1.00 56.03 150 THR A N 1
ATOM 1076 C CA . THR A 1 150 ? 21.410 2.169 -7.954 1.00 56.03 150 THR A CA 1
ATOM 1077 C C . THR A 1 150 ? 21.232 2.540 -6.480 1.00 56.03 150 THR A C 1
ATOM 1079 O O . THR A 1 150 ? 22.197 2.459 -5.719 1.00 56.03 150 THR A O 1
ATOM 1082 N N . ARG A 1 151 ? 20.014 2.890 -6.040 1.00 56.12 151 ARG A N 1
ATOM 1083 C CA . ARG A 1 151 ? 19.725 3.212 -4.635 1.00 56.12 151 ARG A CA 1
ATOM 1084 C C . ARG A 1 151 ? 19.251 1.976 -3.864 1.00 56.12 151 ARG A C 1
ATOM 1086 O O . ARG A 1 151 ? 18.574 1.117 -4.434 1.00 56.12 151 ARG A O 1
ATOM 1093 N N . PRO A 1 152 ? 19.596 1.859 -2.567 1.00 58.09 152 PRO A N 1
ATOM 1094 C CA . PRO A 1 152 ? 19.042 0.811 -1.719 1.00 58.09 152 PRO A CA 1
ATOM 1095 C C . PRO A 1 152 ? 17.518 0.952 -1.619 1.00 58.09 152 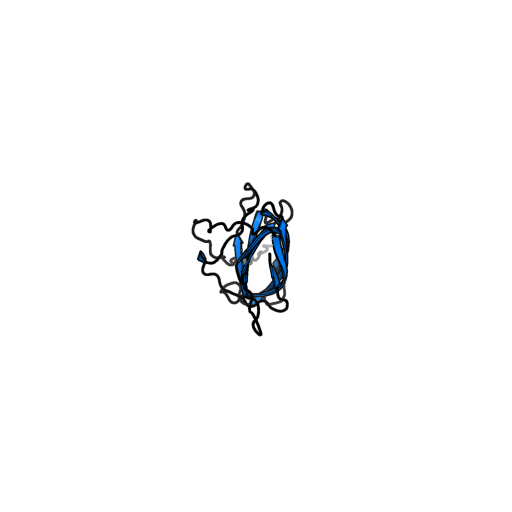PRO A C 1
ATOM 1097 O O . PRO A 1 152 ? 16.981 2.059 -1.679 1.00 58.09 152 PRO A O 1
ATOM 1100 N N . ALA A 1 153 ? 16.827 -0.178 -1.454 1.00 60.84 153 ALA A N 1
ATOM 1101 C CA . ALA A 1 153 ? 15.382 -0.199 -1.254 1.00 60.84 153 ALA A CA 1
ATOM 1102 C C . ALA A 1 153 ? 14.990 0.708 -0.074 1.00 60.84 153 ALA A C 1
ATOM 1104 O O . ALA A 1 153 ? 15.609 0.644 0.994 1.00 60.84 153 ALA A O 1
ATOM 1105 N N . LYS A 1 154 ? 13.969 1.552 -0.272 1.00 66.56 154 LYS A N 1
ATOM 1106 C CA . LYS A 1 154 ? 13.442 2.434 0.777 1.00 66.56 154 LYS A CA 1
ATOM 1107 C C . LYS A 1 154 ? 12.978 1.577 1.968 1.00 66.56 154 LYS A C 1
ATOM 1109 O O . LYS A 1 154 ? 12.224 0.623 1.782 1.00 66.56 154 LYS A O 1
ATOM 1114 N N . ARG A 1 155 ? 13.452 1.902 3.178 1.00 71.19 155 ARG A N 1
ATOM 1115 C CA . ARG A 1 155 ? 13.135 1.200 4.448 1.00 71.19 155 ARG A CA 1
ATOM 1116 C C . ARG A 1 155 ? 12.154 1.961 5.343 1.00 71.19 155 ARG A C 1
ATOM 1118 O O . ARG A 1 155 ? 11.962 1.604 6.498 1.00 71.19 155 ARG A O 1
ATOM 1125 N N . TYR A 1 156 ? 11.566 3.027 4.825 1.00 79.38 156 TYR A N 1
ATOM 1126 C CA . TYR A 1 156 ? 10.612 3.865 5.534 1.00 79.38 156 TYR A CA 1
ATOM 1127 C C . TYR A 1 156 ? 9.258 3.831 4.831 1.00 79.38 156 TYR A C 1
ATOM 1129 O O . TYR A 1 156 ? 9.140 3.487 3.648 1.00 79.38 156 TYR A O 1
ATOM 1137 N N . CYS A 1 157 ? 8.230 4.180 5.588 1.00 88.19 157 CYS A N 1
ATOM 1138 C CA . CYS A 1 157 ? 6.879 4.348 5.097 1.00 88.19 157 CYS A CA 1
ATOM 1139 C C . CYS A 1 157 ? 6.748 5.755 4.520 1.00 88.19 157 CYS A C 1
ATOM 1141 O O . CYS A 1 157 ? 7.478 6.666 4.900 1.00 88.19 157 CYS A O 1
ATOM 1143 N N . ILE A 1 158 ? 5.836 5.937 3.578 1.00 85.19 158 ILE A N 1
ATOM 1144 C CA . ILE A 1 158 ? 5.567 7.237 2.967 1.00 85.19 158 ILE A CA 1
ATOM 1145 C C . ILE A 1 158 ? 4.127 7.607 3.302 1.00 85.19 158 ILE A C 1
ATOM 1147 O O . ILE A 1 158 ? 3.223 6.814 3.036 1.00 85.19 158 ILE A O 1
ATOM 1151 N N . ASP A 1 159 ? 3.908 8.795 3.870 1.00 83.50 159 ASP A N 1
ATOM 1152 C CA . ASP A 1 159 ? 2.554 9.342 3.961 1.00 83.50 159 ASP A CA 1
ATOM 1153 C C . ASP A 1 159 ? 2.190 10.026 2.644 1.00 83.50 159 ASP A C 1
ATOM 1155 O O . ASP A 1 159 ? 2.859 10.951 2.183 1.00 83.50 159 ASP A O 1
ATOM 1159 N N . THR A 1 160 ? 1.106 9.554 2.038 1.00 81.44 160 THR A N 1
ATOM 1160 C CA . THR A 1 160 ? 0.574 10.066 0.777 1.00 81.44 160 THR A CA 1
ATOM 1161 C C . THR A 1 160 ? -0.284 11.316 0.938 1.00 81.44 160 THR A C 1
ATOM 1163 O O . THR A 1 160 ? -0.663 11.908 -0.072 1.00 81.44 160 THR A O 1
ATOM 1166 N N . ALA A 1 161 ? -0.574 11.753 2.171 1.00 80.69 161 ALA A N 1
ATOM 1167 C CA . ALA A 1 161 ? -1.397 12.935 2.439 1.00 80.69 161 ALA A CA 1
ATOM 1168 C C . ALA A 1 161 ? -1.013 14.192 1.620 1.00 80.69 161 ALA A C 1
ATOM 1170 O O . ALA A 1 161 ? -1.929 14.874 1.155 1.00 80.69 161 ALA A O 1
ATOM 1171 N N . PRO A 1 162 ? 0.277 14.500 1.365 1.00 81.81 162 PRO A N 1
ATOM 1172 C CA . PRO A 1 162 ? 0.657 15.671 0.570 1.00 81.81 162 PRO A CA 1
ATOM 1173 C C . PRO A 1 162 ? 0.289 15.591 -0.919 1.00 81.81 162 PRO A C 1
ATOM 1175 O O . PRO A 1 162 ? 0.231 16.623 -1.580 1.00 81.81 162 PRO A O 1
ATOM 1178 N N . TYR A 1 163 ? 0.041 14.395 -1.462 1.00 78.31 163 TYR A N 1
ATOM 1179 C CA . TYR A 1 163 ? -0.152 14.189 -2.903 1.00 78.31 163 TYR A CA 1
ATOM 1180 C C . TYR A 1 163 ? -1.602 14.306 -3.372 1.00 78.31 163 TYR A C 1
ATOM 1182 O O . TYR A 1 163 ? -1.849 14.213 -4.572 1.00 78.31 163 TYR A O 1
ATOM 1190 N N . ASN A 1 164 ? -2.556 14.503 -2.453 1.00 82.19 164 ASN A N 1
ATOM 1191 C CA . ASN A 1 164 ? -3.986 14.600 -2.765 1.00 82.19 164 ASN A CA 1
ATOM 1192 C C . ASN A 1 164 ? -4.462 13.478 -3.716 1.00 82.19 164 ASN A C 1
ATOM 1194 O O . ASN A 1 164 ? -5.120 13.732 -4.726 1.00 82.19 164 ASN A O 1
ATOM 1198 N N . LEU A 1 165 ? -4.060 12.239 -3.416 1.00 86.31 165 LEU A N 1
ATOM 1199 C CA . LEU A 1 165 ? -4.390 11.072 -4.230 1.00 86.31 165 LEU A CA 1
ATOM 1200 C C . LEU A 1 165 ? -5.870 10.713 -4.097 1.00 86.31 165 LEU A C 1
ATOM 1202 O O . LEU A 1 165 ? -6.477 10.891 -3.036 1.00 86.31 165 LEU A O 1
ATOM 1206 N N . SER A 1 166 ? -6.432 10.131 -5.154 1.00 91.12 166 SER A N 1
ATOM 1207 C CA . SER A 1 166 ? -7.770 9.553 -5.089 1.00 91.12 166 SER A CA 1
ATOM 1208 C C . SER A 1 166 ? -7.812 8.379 -4.116 1.00 91.12 166 SER A C 1
ATOM 1210 O O . SER A 1 166 ? -6.865 7.597 -3.990 1.00 91.12 166 SER A O 1
ATOM 1212 N N . ARG A 1 167 ? -8.961 8.245 -3.452 1.00 93.31 167 ARG A N 1
ATOM 1213 C CA . ARG A 1 167 ? -9.274 7.133 -2.558 1.00 93.31 167 ARG A CA 1
ATOM 1214 C C . ARG A 1 167 ? -10.227 6.183 -3.237 1.00 93.31 167 ARG A C 1
ATOM 1216 O O . ARG A 1 167 ? -11.257 6.610 -3.757 1.00 93.31 167 ARG A O 1
ATOM 1223 N N . TYR A 1 168 ? -9.922 4.898 -3.138 1.00 94.50 168 TYR A N 1
ATOM 1224 C CA . TYR A 1 168 ? -10.767 3.863 -3.705 1.00 94.50 168 TYR A CA 1
ATOM 1225 C C . TYR A 1 168 ? -11.316 2.935 -2.627 1.00 94.50 168 TYR A C 1
ATOM 1227 O O . TYR A 1 168 ? -10.568 2.516 -1.742 1.00 94.50 168 TYR A O 1
ATOM 1235 N N . PRO A 1 169 ? -12.598 2.545 -2.711 1.00 95.19 169 PRO A N 1
ATOM 1236 C CA . PRO A 1 169 ? -13.140 1.526 -1.831 1.00 95.19 169 PRO A CA 1
ATOM 1237 C C . PRO A 1 169 ? -12.552 0.155 -2.181 1.00 95.19 169 PRO A C 1
ATOM 1239 O O . PRO A 1 169 ? -12.613 -0.279 -3.335 1.00 95.19 169 PRO A O 1
ATOM 1242 N N . VAL A 1 170 ? -12.058 -0.561 -1.175 1.00 93.81 170 VAL A N 1
ATOM 1243 C CA . VAL A 1 170 ? -11.544 -1.926 -1.319 1.00 93.81 170 VAL A CA 1
ATOM 1244 C C . VAL A 1 170 ? -12.714 -2.921 -1.438 1.00 93.81 170 VAL A C 1
ATOM 1246 O O . VAL A 1 170 ? -13.663 -2.893 -0.653 1.00 93.81 170 VAL A O 1
ATOM 1249 N N . ARG A 1 171 ? -12.687 -3.793 -2.457 1.00 86.88 171 ARG A N 1
ATOM 1250 C CA . ARG A 1 171 ? -13.741 -4.762 -2.814 1.00 86.88 171 ARG A CA 1
ATOM 1251 C C . ARG A 1 171 ? -13.186 -6.065 -3.425 1.00 86.88 171 ARG A C 1
ATOM 1253 O O . ARG A 1 171 ? -12.336 -5.999 -4.312 1.00 86.88 171 ARG A O 1
ATOM 1260 N N . PRO A 1 172 ? -13.828 -7.219 -3.156 1.00 74.50 172 PRO A N 1
ATOM 1261 C CA . PRO A 1 172 ? -14.162 -7.730 -1.829 1.00 74.50 172 PRO A CA 1
ATOM 1262 C C . PRO A 1 172 ? -12.900 -8.218 -1.100 1.00 74.50 172 PRO A C 1
ATOM 1264 O O . PRO A 1 172 ? -11.926 -8.630 -1.728 1.00 74.50 172 PRO A O 1
ATOM 1267 N N . GLY A 1 1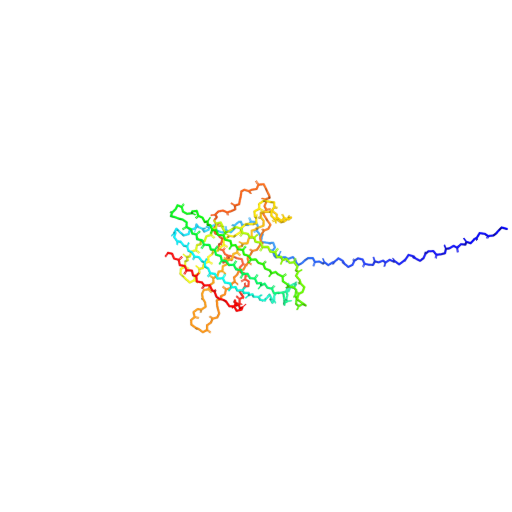73 ? -12.963 -8.214 0.228 1.00 65.81 173 GLY A N 1
ATOM 1268 C CA . GLY A 1 173 ? -11.811 -8.433 1.096 1.00 65.81 173 GLY A CA 1
ATOM 1269 C C . GLY A 1 173 ? -11.412 -7.122 1.771 1.00 65.81 173 GLY A C 1
ATOM 1270 O O . GLY A 1 173 ? -11.535 -6.055 1.177 1.00 65.81 173 GLY A O 1
ATOM 1271 N N . GLY A 1 174 ? -11.073 -7.209 3.051 1.00 79.50 174 GLY A N 1
ATOM 1272 C CA . GLY A 1 174 ? -10.647 -6.083 3.874 1.00 79.50 174 GLY A CA 1
ATOM 1273 C C . GLY A 1 174 ? -9.273 -6.361 4.457 1.00 79.50 174 GLY A C 1
ATOM 1274 O O . GLY A 1 174 ? -8.679 -7.421 4.212 1.00 79.50 174 GLY A O 1
ATOM 1275 N N . TYR A 1 175 ? -8.786 -5.414 5.241 1.00 89.69 175 TYR A N 1
ATOM 1276 C CA . TYR A 1 175 ? -7.499 -5.524 5.905 1.00 89.69 175 TYR A CA 1
ATOM 1277 C C . TYR A 1 175 ? -7.681 -5.559 7.413 1.00 89.69 175 TYR A C 1
ATOM 1279 O O . TYR A 1 175 ? -8.542 -4.895 7.977 1.00 89.69 175 TYR A O 1
ATOM 1287 N N . ALA A 1 176 ? -6.837 -6.347 8.063 1.00 93.69 176 ALA A N 1
ATOM 1288 C CA . ALA A 1 176 ? -6.625 -6.263 9.492 1.00 93.69 176 ALA A CA 1
ATOM 1289 C C . ALA A 1 176 ? -5.196 -5.783 9.719 1.00 93.69 176 ALA A C 1
ATOM 1291 O O . ALA A 1 176 ? -4.269 -6.246 9.047 1.00 93.69 176 ALA A O 1
ATOM 1292 N N . PHE A 1 177 ? -5.023 -4.853 10.646 1.00 95.88 177 PHE A N 1
ATOM 1293 C CA . PHE A 1 177 ? -3.718 -4.352 11.040 1.00 95.88 177 PHE A CA 1
ATOM 1294 C C . PHE A 1 177 ? -3.733 -3.914 12.501 1.00 95.88 177 PHE A C 1
ATOM 1296 O O . PHE A 1 177 ? -4.789 -3.690 13.092 1.00 95.88 177 PHE A O 1
ATOM 1303 N N . GLY A 1 178 ? -2.550 -3.821 13.092 1.00 95.50 178 GLY A N 1
ATOM 1304 C CA . GLY A 1 178 ? -2.380 -3.456 14.492 1.00 95.50 178 GLY A CA 1
ATOM 1305 C C . GLY A 1 178 ? -0.912 -3.295 14.853 1.00 95.50 178 GLY A C 1
ATOM 1306 O O . GLY A 1 178 ? -0.067 -3.247 13.962 1.00 95.50 178 GLY A O 1
ATOM 1307 N N . THR A 1 179 ? -0.638 -3.220 16.155 1.00 92.56 179 THR A N 1
ATOM 1308 C CA . THR A 1 179 ? 0.693 -3.093 16.779 1.00 92.56 179 THR A CA 1
ATOM 1309 C C . THR A 1 179 ? 0.879 -4.106 17.891 1.00 92.56 179 THR A C 1
ATOM 1311 O O . THR A 1 179 ? -0.145 -4.400 18.551 1.00 92.56 179 THR A O 1
#

pLDDT: mean 80.78, std 18.86, range [36.94, 98.19]

Sequence (179 aa):
MRIRRLLVAMLAGTVAAVGAPVSAQADDQDPPEVPATPGAWIAGVGGFVYDEPGTVGHQIRFGVLGWVDRDGTGHGVFRFRHALPDGSVVGEGHAEVTCVSVVGDTALVTAVVPKGGSPMVNHVFVIKIIEGGPGRADQIETLQAGGDPTRPAKRYCIDTAPYNLSRYPVRPGGYAFGT

Secondary structure (DSSP, 8-state):
---------------------------S-PPPEE---TT-EEEEEEEEE--STTTTT-EEEEEEEEEE-TTS-EEEEEEEEEE-TTS-EEEEEEEEEEEEEEETTEEEEEEEPPTTSSSSTT-EEEEEEE---TTS--EEEEEEEPPPTTSPPP-SEE--GGG----EE--S--EEEE-

Organism: NCBI:txid709876